Protein AF-A0A3D6BG57-F1 (afdb_monomer)

pLDDT: mean 80.95, std 12.32, range [47.97, 94.0]

Structure (mmCIF, N/CA/C/O backbone):
data_AF-A0A3D6BG57-F1
#
_entry.id   AF-A0A3D6BG57-F1
#
loop_
_atom_site.group_PDB
_atom_site.id
_atom_site.type_symbol
_atom_site.label_atom_id
_atom_site.label_alt_id
_atom_site.label_comp_id
_atom_site.label_asym_id
_atom_site.label_entity_id
_atom_site.label_seq_id
_atom_site.pdbx_PDB_ins_code
_atom_site.Cartn_x
_atom_site.Cartn_y
_atom_site.Cartn_z
_atom_site.occupancy
_atom_site.B_iso_or_equiv
_atom_site.auth_seq_id
_atom_site.auth_comp_id
_atom_site.auth_asym_id
_atom_site.auth_atom_id
_atom_site.pdbx_PDB_model_num
ATOM 1 N N . MET A 1 1 ? -6.287 -0.869 -6.729 1.00 63.03 1 MET A N 1
ATOM 2 C CA . MET A 1 1 ? -5.151 -1.763 -7.034 1.00 63.03 1 MET A CA 1
ATOM 3 C C . MET A 1 1 ? -4.691 -1.672 -8.483 1.00 63.03 1 MET A C 1
ATOM 5 O O . MET A 1 1 ? -3.617 -1.140 -8.697 1.00 63.03 1 MET A O 1
ATOM 9 N N . ARG A 1 2 ? -5.495 -2.061 -9.487 1.00 66.62 2 ARG A N 1
ATOM 10 C CA . ARG A 1 2 ? -5.117 -1.890 -10.910 1.00 66.62 2 ARG A CA 1
ATOM 11 C C . ARG A 1 2 ? -4.653 -0.471 -11.258 1.00 66.62 2 ARG A C 1
ATOM 13 O O . ARG A 1 2 ? -3.574 -0.314 -11.803 1.00 66.62 2 ARG A O 1
ATOM 20 N N . ALA A 1 3 ? -5.419 0.550 -10.866 1.00 70.44 3 ALA A N 1
ATOM 21 C CA . ALA A 1 3 ? -5.044 1.952 -11.083 1.00 70.44 3 ALA A CA 1
ATOM 22 C C . ALA A 1 3 ? -3.704 2.330 -10.423 1.00 70.44 3 ALA A C 1
ATOM 24 O O . ALA A 1 3 ? -2.953 3.116 -10.976 1.00 70.44 3 ALA A O 1
ATOM 25 N N . LEU A 1 4 ? -3.381 1.727 -9.276 1.00 66.75 4 LEU A N 1
ATOM 26 C CA . LEU A 1 4 ? -2.127 1.952 -8.560 1.00 66.75 4 LEU A CA 1
ATOM 27 C C . LEU A 1 4 ? -0.940 1.294 -9.281 1.00 66.75 4 LEU A C 1
ATOM 29 O O . LEU A 1 4 ? 0.120 1.900 -9.374 1.00 66.75 4 LEU A O 1
ATOM 33 N N . ILE A 1 5 ? -1.136 0.100 -9.851 1.00 69.31 5 ILE A N 1
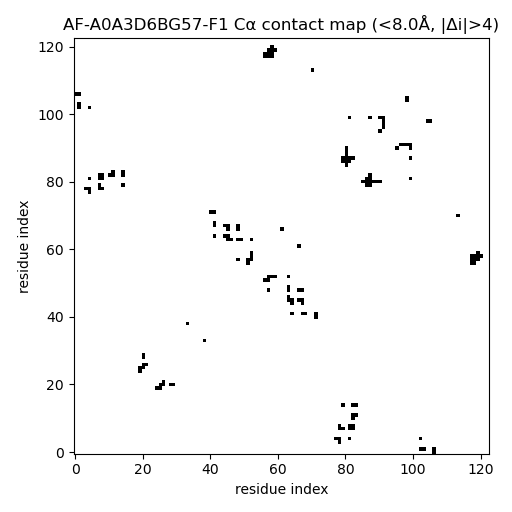ATOM 34 C CA . ILE A 1 5 ? -0.123 -0.604 -10.656 1.00 69.31 5 ILE A CA 1
ATOM 35 C C . ILE A 1 5 ? 0.113 0.114 -11.991 1.00 69.31 5 ILE A C 1
ATOM 37 O O . ILE A 1 5 ? 1.258 0.309 -12.387 1.00 69.31 5 ILE A O 1
ATOM 41 N N . VAL A 1 6 ? -0.955 0.548 -12.668 1.00 73.31 6 VAL A N 1
ATOM 42 C CA . VAL A 1 6 ? -0.861 1.349 -13.901 1.00 73.31 6 VAL A CA 1
ATOM 43 C C . VAL A 1 6 ? -0.122 2.657 -13.625 1.00 73.31 6 VAL A C 1
ATOM 45 O O . VAL A 1 6 ? 0.878 2.935 -14.278 1.00 73.31 6 VAL A O 1
ATOM 48 N N . HIS A 1 7 ? -0.526 3.389 -12.583 1.00 70.44 7 HIS A N 1
ATOM 49 C CA . HIS A 1 7 ? 0.137 4.627 -12.183 1.00 70.44 7 HIS A CA 1
ATOM 50 C C . HIS A 1 7 ? 1.616 4.403 -11.830 1.00 70.44 7 HIS A C 1
ATOM 52 O O . HIS A 1 7 ? 2.466 5.177 -12.254 1.00 70.44 7 HIS A O 1
ATOM 58 N N . ALA A 1 8 ? 1.963 3.320 -11.126 1.00 63.16 8 ALA A N 1
ATOM 59 C CA . ALA A 1 8 ? 3.361 2.991 -10.840 1.00 63.16 8 ALA A CA 1
ATOM 60 C C . ALA A 1 8 ? 4.182 2.787 -12.124 1.00 63.16 8 ALA A C 1
ATOM 62 O O . ALA A 1 8 ? 5.278 3.328 -12.253 1.00 63.16 8 ALA A O 1
ATOM 63 N N . ARG A 1 9 ? 3.638 2.053 -13.102 1.00 68.25 9 ARG A N 1
ATOM 64 C CA . ARG A 1 9 ? 4.302 1.813 -14.395 1.00 68.25 9 ARG A CA 1
ATOM 65 C C . ARG A 1 9 ? 4.497 3.102 -15.197 1.00 68.25 9 ARG A C 1
ATOM 67 O O . ARG A 1 9 ? 5.530 3.256 -15.848 1.00 68.25 9 ARG A O 1
ATOM 74 N N . GLU A 1 10 ? 3.523 4.007 -15.139 1.00 67.25 10 GLU A N 1
ATOM 75 C CA . GLU A 1 10 ? 3.518 5.283 -15.864 1.00 67.25 10 GLU A CA 1
ATOM 76 C C . GLU A 1 10 ? 4.390 6.359 -15.191 1.00 67.25 10 GLU A C 1
ATOM 78 O O . GLU A 1 10 ? 4.990 7.184 -15.879 1.00 67.25 10 GLU A O 1
ATOM 83 N N . HIS A 1 11 ? 4.532 6.325 -13.862 1.00 60.62 11 HIS A N 1
ATOM 84 C CA . HIS A 1 11 ? 5.219 7.350 -13.069 1.00 60.62 11 HIS A CA 1
ATOM 85 C C . HIS A 1 11 ? 6.494 6.831 -12.391 1.00 60.62 11 HIS A C 1
ATOM 87 O O . HIS A 1 11 ? 6.701 6.996 -11.187 1.00 60.62 11 HIS A O 1
ATOM 93 N N . LYS A 1 12 ? 7.416 6.272 -13.188 1.00 58.41 12 LYS A N 1
ATOM 94 C CA . LYS A 1 12 ? 8.756 5.843 -12.726 1.00 58.41 12 LYS A CA 1
ATOM 95 C C . LYS A 1 12 ? 9.557 6.954 -12.020 1.00 58.41 12 LYS A C 1
ATOM 97 O O . LYS A 1 12 ? 10.465 6.662 -11.245 1.00 58.41 12 LYS A O 1
ATOM 102 N N . SER A 1 13 ? 9.222 8.224 -12.267 1.00 51.66 13 SER A N 1
ATOM 103 C CA . SER A 1 13 ? 9.865 9.409 -11.686 1.00 51.66 13 SER A CA 1
ATOM 104 C C . SER A 1 13 ? 9.629 9.588 -10.181 1.00 51.66 13 SER A C 1
ATOM 106 O O . SER A 1 13 ? 10.488 10.167 -9.517 1.00 51.66 13 SER A O 1
ATOM 108 N N . HIS A 1 14 ? 8.539 9.057 -9.610 1.00 54.84 14 HIS A N 1
ATOM 109 C CA . HIS A 1 14 ? 8.327 9.107 -8.157 1.00 54.84 14 HIS A CA 1
ATOM 110 C C . HIS A 1 14 ? 9.403 8.313 -7.399 1.00 54.84 14 HIS A C 1
ATOM 112 O O . HIS A 1 14 ? 9.847 8.735 -6.336 1.00 54.84 14 HIS A O 1
ATOM 118 N N . ASN A 1 15 ? 9.933 7.236 -7.981 1.00 54.38 15 ASN A N 1
ATOM 119 C CA . ASN A 1 15 ? 10.975 6.434 -7.338 1.00 54.38 15 ASN A CA 1
ATOM 120 C C . ASN A 1 15 ? 12.333 7.119 -7.266 1.00 54.38 15 ASN A C 1
ATOM 122 O O . ASN A 1 15 ? 13.047 6.971 -6.275 1.00 54.38 15 ASN A O 1
ATOM 1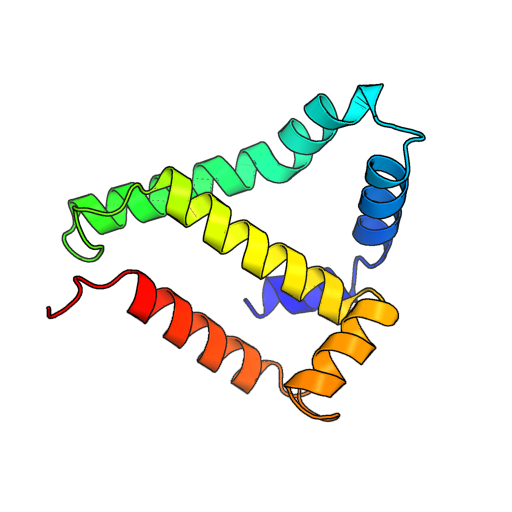26 N N . ALA A 1 16 ? 12.699 7.853 -8.320 1.00 57.53 16 ALA A N 1
ATOM 127 C CA . ALA A 1 16 ? 13.921 8.648 -8.323 1.00 57.53 16 ALA A CA 1
ATOM 128 C C . ALA A 1 16 ? 13.869 9.689 -7.195 1.00 57.53 16 ALA A C 1
ATOM 130 O O . ALA A 1 16 ? 14.837 9.834 -6.456 1.00 57.53 16 ALA A O 1
ATOM 131 N N . MET A 1 17 ? 12.698 10.300 -6.980 1.00 61.84 17 MET A N 1
ATOM 132 C CA . MET A 1 17 ? 12.458 11.240 -5.888 1.00 61.84 17 MET A CA 1
ATOM 133 C C . MET A 1 17 ? 12.612 10.583 -4.505 1.00 61.84 17 MET A C 1
ATOM 135 O O . MET A 1 17 ? 13.342 11.112 -3.671 1.00 61.84 17 MET A O 1
ATOM 139 N N . TYR A 1 18 ? 12.016 9.410 -4.248 1.00 59.91 18 TYR A N 1
ATOM 140 C CA . TYR A 1 18 ? 12.226 8.707 -2.969 1.00 59.91 18 TYR A CA 1
ATOM 141 C C . TYR A 1 18 ? 13.691 8.310 -2.752 1.00 59.91 18 TYR A C 1
ATOM 143 O O . TYR A 1 18 ? 14.199 8.469 -1.641 1.00 59.91 18 TYR A O 1
ATOM 151 N N . ASN A 1 19 ? 14.397 7.850 -3.791 1.00 59.84 19 ASN A N 1
ATOM 152 C CA . ASN A 1 19 ? 15.828 7.538 -3.711 1.00 59.84 19 ASN A CA 1
ATOM 153 C C . ASN A 1 19 ? 16.681 8.793 -3.449 1.00 59.84 19 ASN A C 1
ATOM 155 O O . ASN A 1 19 ? 17.623 8.738 -2.662 1.00 59.84 19 ASN A O 1
ATOM 159 N N . GLU A 1 20 ? 16.348 9.948 -4.025 1.00 60.66 20 GLU A N 1
ATOM 160 C CA . GLU A 1 20 ? 17.022 11.225 -3.740 1.00 60.66 20 GLU A CA 1
ATOM 161 C C . GLU A 1 20 ? 16.736 11.750 -2.319 1.00 60.66 20 GLU A C 1
ATOM 163 O O . GLU A 1 20 ? 17.627 12.285 -1.652 1.00 60.66 20 GLU A O 1
ATOM 168 N N . ILE A 1 21 ? 15.518 11.550 -1.806 1.00 58.72 21 ILE A N 1
ATOM 169 C CA . ILE A 1 21 ? 15.144 11.914 -0.430 1.00 58.72 21 ILE A CA 1
ATOM 170 C C . ILE A 1 21 ? 15.872 11.021 0.587 1.00 58.72 21 ILE A C 1
ATOM 172 O O . ILE A 1 21 ? 16.441 11.524 1.562 1.00 58.72 21 ILE A O 1
ATOM 176 N N . THR A 1 22 ? 15.894 9.706 0.350 1.00 58.88 22 THR A N 1
ATOM 177 C CA . THR A 1 22 ? 16.462 8.698 1.266 1.00 58.88 22 THR A CA 1
ATOM 178 C C . THR A 1 22 ? 17.988 8.588 1.202 1.00 58.88 22 THR A C 1
ATOM 180 O O . THR A 1 22 ? 18.611 8.316 2.228 1.00 58.88 22 THR A O 1
ATOM 183 N N . SER A 1 23 ? 18.617 8.884 0.057 1.00 62.06 23 SER A N 1
ATOM 184 C CA . SER A 1 23 ? 20.087 8.881 -0.112 1.00 62.06 23 SER A CA 1
ATOM 185 C C . SER A 1 23 ? 20.813 10.013 0.627 1.00 62.06 23 SER A C 1
ATOM 187 O O . SER A 1 23 ? 22.040 10.028 0.702 1.00 62.06 23 SER A O 1
ATOM 189 N N . GLY A 1 24 ? 20.074 10.940 1.242 1.00 57.59 24 GLY A N 1
ATOM 190 C CA . GLY A 1 24 ? 20.620 11.921 2.174 1.00 57.59 24 GLY A CA 1
ATOM 191 C C . GLY A 1 24 ? 20.670 13.358 1.658 1.00 57.59 24 GLY A C 1
ATOM 192 O O . GLY A 1 24 ? 20.724 14.272 2.481 1.00 57.59 24 GLY A O 1
ATOM 193 N N . GLY A 1 25 ? 20.581 13.573 0.340 1.00 60.12 25 GLY A N 1
ATOM 194 C CA . GLY A 1 25 ? 20.643 14.902 -0.285 1.00 60.12 25 GLY A CA 1
ATOM 195 C C . GLY A 1 25 ? 19.486 15.832 0.104 1.00 60.12 25 GLY A C 1
ATOM 196 O O . GLY A 1 25 ? 19.664 17.047 0.170 1.00 60.12 25 GLY A O 1
ATOM 197 N N . CYS A 1 26 ? 18.328 15.261 0.459 1.00 58.69 26 CYS A N 1
ATOM 198 C CA . CYS A 1 26 ? 17.110 15.999 0.809 1.00 58.69 26 CYS A CA 1
ATOM 199 C C . CYS A 1 26 ? 16.554 15.702 2.218 1.00 58.69 26 CYS A C 1
ATOM 201 O O . CYS A 1 26 ? 15.383 15.973 2.475 1.00 58.69 26 CYS A O 1
ATOM 203 N N . LYS A 1 27 ? 17.371 15.233 3.181 1.00 66.31 27 LYS A N 1
ATOM 204 C CA . LYS A 1 27 ? 16.915 14.963 4.573 1.00 66.31 27 LYS A CA 1
ATOM 205 C C . LYS A 1 27 ? 16.165 16.132 5.219 1.00 66.31 27 LYS A C 1
ATOM 207 O O . LYS A 1 27 ? 15.206 15.910 5.950 1.00 66.31 27 LYS A O 1
ATOM 212 N N . LYS A 1 28 ? 16.575 17.373 4.927 1.00 73.81 28 LYS A N 1
ATOM 213 C CA . LYS A 1 28 ? 15.918 18.596 5.426 1.00 73.81 28 LYS A CA 1
ATOM 214 C C . LYS A 1 28 ? 14.470 18.767 4.945 1.00 73.81 28 LYS A C 1
ATOM 216 O O . LYS A 1 28 ? 13.698 19.421 5.631 1.00 73.81 28 LYS A O 1
ATOM 221 N N . TYR A 1 29 ? 14.109 18.169 3.809 1.00 72.69 29 TYR A N 1
ATOM 222 C CA . TYR A 1 29 ? 12.772 18.244 3.214 1.00 72.69 29 TYR A CA 1
ATOM 223 C C . TYR A 1 29 ? 11.941 16.981 3.454 1.00 72.69 29 TYR A C 1
ATOM 225 O O . TYR A 1 29 ? 10.764 16.961 3.118 1.00 72.69 29 TYR A O 1
ATOM 233 N N . ALA A 1 30 ? 12.512 15.936 4.064 1.00 75.12 30 ALA A N 1
ATOM 234 C CA . ALA A 1 30 ? 11.837 14.652 4.243 1.00 75.12 30 ALA A CA 1
ATOM 235 C C . ALA A 1 30 ? 10.480 14.786 4.957 1.00 75.12 30 ALA A C 1
ATOM 237 O O . ALA A 1 30 ? 9.505 14.171 4.541 1.00 75.12 30 ALA A O 1
ATOM 238 N N . ALA A 1 31 ? 10.393 15.627 5.993 1.00 76.88 31 ALA A N 1
ATOM 239 C CA . ALA A 1 31 ? 9.150 15.837 6.737 1.00 76.88 31 ALA A CA 1
ATOM 240 C C . ALA A 1 31 ? 8.077 16.603 5.940 1.00 76.88 31 ALA A C 1
ATOM 242 O O . ALA A 1 31 ? 6.885 16.362 6.128 1.00 76.88 31 ALA A O 1
ATOM 243 N N . GLU A 1 32 ? 8.487 17.542 5.088 1.00 80.81 32 GLU A N 1
ATOM 244 C CA . GLU A 1 32 ? 7.583 18.312 4.228 1.00 80.81 32 GLU A CA 1
ATOM 245 C C . GLU A 1 32 ? 7.065 17.432 3.090 1.00 80.81 32 GLU A C 1
ATOM 247 O O . GLU A 1 32 ? 5.858 17.278 2.932 1.00 80.81 32 GLU A O 1
ATOM 252 N N . LEU A 1 33 ? 7.976 16.743 2.402 1.00 75.19 33 LEU A N 1
ATOM 253 C CA . LEU A 1 33 ? 7.659 15.847 1.294 1.00 75.19 33 LEU A CA 1
ATOM 254 C C . LEU A 1 33 ? 6.777 14.679 1.747 1.00 75.19 33 LEU A C 1
ATOM 256 O O . LEU A 1 33 ? 5.747 14.424 1.132 1.00 75.19 33 LEU A O 1
ATOM 260 N N . ALA A 1 34 ? 7.096 14.027 2.871 1.00 81.75 34 ALA A N 1
ATOM 261 C CA . ALA A 1 34 ? 6.242 12.968 3.415 1.00 81.75 34 ALA A CA 1
ATOM 262 C C . ALA A 1 34 ? 4.830 13.478 3.746 1.00 81.75 34 ALA A C 1
ATOM 264 O O . ALA A 1 34 ? 3.846 12.776 3.538 1.00 81.75 34 ALA A O 1
ATOM 265 N N . ARG A 1 35 ? 4.702 14.717 4.235 1.00 82.44 35 ARG A N 1
ATOM 266 C CA . ARG A 1 35 ? 3.394 15.311 4.531 1.00 82.44 35 ARG A CA 1
ATOM 267 C C . ARG A 1 35 ? 2.598 15.600 3.262 1.00 82.44 35 ARG A C 1
ATOM 269 O O . ARG A 1 35 ? 1.391 15.367 3.256 1.00 82.44 35 ARG A O 1
ATOM 276 N N . GLU A 1 36 ? 3.239 16.129 2.227 1.00 79.25 36 GLU A N 1
ATOM 277 C CA . GLU A 1 36 ? 2.572 16.441 0.961 1.00 79.25 36 GLU A CA 1
ATOM 278 C C . GLU A 1 36 ? 2.145 15.185 0.204 1.00 79.25 36 GLU A C 1
ATOM 280 O O . GLU A 1 36 ? 1.035 15.143 -0.331 1.00 79.25 36 GLU A O 1
ATOM 285 N N . ILE A 1 37 ? 3.002 14.163 0.198 1.00 74.56 37 ILE A N 1
ATOM 286 C CA . ILE A 1 37 ? 2.784 12.934 -0.562 1.00 74.56 37 ILE A CA 1
ATOM 287 C C . ILE A 1 37 ? 1.841 11.993 0.199 1.00 74.56 37 ILE A C 1
ATOM 289 O O . ILE A 1 37 ? 0.786 11.631 -0.323 1.00 74.56 37 ILE A O 1
ATOM 293 N N . GLU A 1 38 ? 2.153 11.682 1.462 1.00 83.75 38 GLU A N 1
ATOM 294 C CA . GLU A 1 38 ? 1.439 10.648 2.229 1.00 83.75 38 GLU A CA 1
ATOM 295 C C . GLU A 1 38 ? 0.294 11.198 3.081 1.00 83.75 38 GLU A C 1
ATOM 297 O O . GLU A 1 38 ? -0.586 10.462 3.526 1.00 83.75 38 GLU A O 1
ATOM 302 N N . GLY A 1 39 ? 0.254 12.509 3.337 1.00 83.12 39 GLY A N 1
ATOM 303 C CA . GLY A 1 39 ? -0.733 13.087 4.253 1.00 83.12 39 GLY A CA 1
ATOM 304 C C . GLY A 1 39 ? -2.181 12.857 3.808 1.00 83.12 39 GLY A C 1
ATOM 305 O O . GLY A 1 39 ? -3.073 12.676 4.643 1.00 83.12 39 GLY A O 1
ATOM 306 N N . ARG A 1 40 ? -2.429 12.830 2.491 1.00 83.06 40 ARG A N 1
ATOM 307 C CA . ARG A 1 40 ? -3.762 12.559 1.931 1.00 83.06 40 ARG A CA 1
ATOM 308 C C . ARG A 1 40 ? -4.136 11.080 2.030 1.00 83.06 40 ARG A C 1
ATOM 310 O O . ARG A 1 40 ? -5.240 10.783 2.485 1.00 83.06 40 ARG A 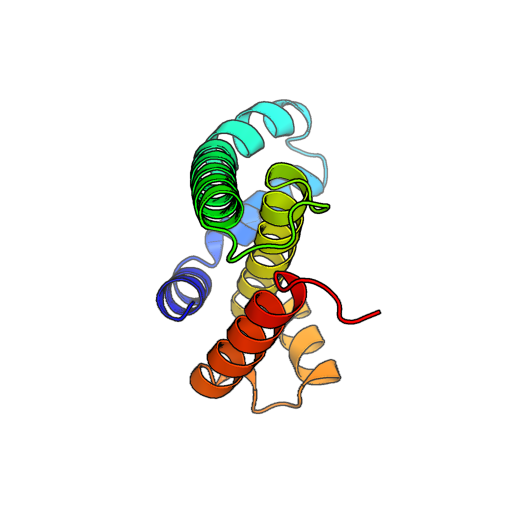O 1
ATOM 317 N N . THR A 1 41 ? -3.249 10.171 1.627 1.00 81.12 41 THR A N 1
ATOM 318 C CA . THR A 1 41 ? -3.491 8.717 1.662 1.00 81.12 41 THR A CA 1
ATOM 319 C C . THR A 1 41 ? -3.649 8.224 3.096 1.00 81.12 41 THR A C 1
ATOM 321 O O . THR A 1 41 ? -4.634 7.546 3.393 1.00 81.12 41 THR A O 1
ATOM 324 N N . ALA A 1 42 ? -2.795 8.681 4.017 1.00 87.50 42 ALA A N 1
ATOM 325 C CA . ALA A 1 42 ? -2.877 8.356 5.439 1.00 87.50 42 ALA A CA 1
ATOM 326 C C . ALA A 1 42 ? -4.246 8.710 6.042 1.00 87.50 42 ALA A C 1
ATOM 328 O O . ALA A 1 42 ? -4.836 7.908 6.775 1.00 87.50 42 ALA A O 1
ATOM 329 N N . ARG A 1 43 ? -4.788 9.891 5.708 1.00 87.50 43 ARG A N 1
ATOM 330 C CA . ARG A 1 43 ? -6.118 10.316 6.163 1.00 87.50 43 ARG A CA 1
ATOM 331 C C . ARG A 1 43 ? -7.223 9.435 5.584 1.00 87.50 43 ARG A C 1
ATOM 333 O O . ARG A 1 43 ? -8.052 8.939 6.341 1.00 87.50 43 ARG A O 1
ATOM 340 N N . VAL A 1 44 ? -7.220 9.229 4.267 1.00 88.25 44 VAL A N 1
ATOM 341 C CA . VAL A 1 44 ? -8.258 8.452 3.571 1.00 88.25 44 VAL A CA 1
ATOM 342 C C . VAL A 1 44 ? -8.302 7.008 4.074 1.00 88.25 44 VAL A C 1
ATOM 344 O O . VAL A 1 44 ? -9.380 6.501 4.381 1.00 88.25 44 VAL A O 1
ATOM 347 N N . TYR A 1 45 ? -7.149 6.346 4.196 1.00 88.38 45 TYR A N 1
ATOM 348 C CA . TYR A 1 45 ? -7.087 4.961 4.666 1.00 88.38 45 TYR A CA 1
ATOM 349 C C . TYR A 1 45 ? -7.523 4.833 6.126 1.00 88.38 45 TYR A C 1
ATOM 351 O O . TYR A 1 45 ? -8.309 3.941 6.445 1.00 88.38 45 TYR A O 1
ATOM 359 N N . SER A 1 46 ? -7.083 5.749 6.993 1.00 89.62 46 SER A N 1
ATOM 360 C CA . SER A 1 46 ? -7.466 5.731 8.409 1.00 89.62 46 SER A CA 1
ATOM 361 C C . SER A 1 46 ? -8.971 5.944 8.596 1.00 89.62 46 SER A C 1
ATOM 363 O O . SER A 1 46 ? -9.598 5.204 9.347 1.00 89.62 46 SER A O 1
ATOM 365 N N . GLU A 1 47 ? -9.576 6.910 7.892 1.00 91.50 47 GLU A N 1
ATOM 366 C CA . GLU A 1 47 ? -11.025 7.166 7.954 1.00 91.50 47 GLU A CA 1
ATOM 367 C C . GLU A 1 47 ? -11.836 5.971 7.422 1.00 91.50 47 GLU A C 1
ATOM 369 O O . GLU A 1 47 ? -12.846 5.587 8.015 1.00 91.50 47 GLU A O 1
ATOM 374 N N . LEU A 1 48 ? -11.386 5.340 6.333 1.00 89.38 48 LEU A N 1
ATOM 375 C CA . LEU A 1 48 ? -12.041 4.156 5.774 1.00 89.38 48 LEU A CA 1
ATOM 376 C C . LEU A 1 48 ? -12.025 2.984 6.761 1.00 89.38 48 LEU A C 1
ATOM 378 O O . LEU A 1 48 ? -13.050 2.328 6.955 1.00 89.38 48 LEU A O 1
ATOM 382 N N . LEU A 1 49 ? -10.878 2.730 7.392 1.00 90.50 49 LEU A N 1
ATOM 383 C CA . LEU A 1 49 ? -10.720 1.653 8.366 1.00 90.50 49 LEU A CA 1
ATOM 384 C C . LEU A 1 49 ? -11.489 1.929 9.660 1.00 90.50 49 LEU A C 1
ATOM 386 O O . LEU A 1 49 ? -12.099 1.010 10.201 1.00 90.50 49 LEU A O 1
ATOM 390 N N . GLU A 1 50 ? -11.535 3.180 10.117 1.00 92.44 50 GLU A N 1
ATOM 391 C CA . GLU A 1 50 ? -12.341 3.584 11.273 1.00 92.44 50 GLU A CA 1
ATOM 392 C C . GLU A 1 50 ? -13.834 3.341 11.018 1.00 92.44 50 GLU A C 1
ATOM 394 O O . GLU A 1 50 ? -14.511 2.718 11.835 1.00 92.44 50 GLU A O 1
ATOM 399 N N . ASN A 1 51 ? -14.338 3.739 9.845 1.00 91.00 51 ASN A N 1
ATOM 400 C CA . ASN A 1 51 ? -15.726 3.490 9.453 1.00 91.00 51 ASN A CA 1
ATOM 401 C C . ASN A 1 51 ? -16.033 1.988 9.358 1.00 91.00 51 ASN A C 1
ATOM 403 O O . ASN A 1 51 ? -17.074 1.526 9.828 1.00 91.00 51 ASN A O 1
ATOM 407 N N . ALA A 1 52 ? -15.120 1.207 8.777 1.00 87.31 52 ALA A N 1
ATOM 408 C CA . ALA A 1 52 ? -15.266 -0.240 8.656 1.00 87.31 52 ALA A CA 1
ATOM 409 C C . ALA A 1 52 ? -15.241 -0.945 10.028 1.00 87.31 52 ALA A C 1
ATOM 411 O O . ALA A 1 52 ? -15.992 -1.903 10.247 1.00 87.31 52 ALA A O 1
ATOM 412 N N . ARG A 1 53 ? -14.434 -0.442 10.968 1.00 89.31 53 ARG A N 1
ATOM 413 C CA . ARG A 1 53 ? -14.393 -0.885 12.367 1.00 89.31 53 ARG A CA 1
ATOM 414 C C . ARG A 1 53 ? -15.685 -0.545 13.102 1.00 89.31 53 ARG A C 1
ATOM 416 O O . ARG A 1 53 ? -16.271 -1.427 13.721 1.00 89.31 53 ARG A O 1
ATOM 423 N N . ALA A 1 54 ? -16.179 0.687 12.969 1.00 89.19 54 ALA A N 1
ATOM 424 C CA . ALA A 1 54 ? -17.457 1.113 13.543 1.00 89.19 54 ALA A CA 1
ATOM 425 C C . ALA A 1 54 ? -18.647 0.295 13.004 1.00 89.19 54 ALA A C 1
ATOM 427 O O . ALA A 1 54 ? -19.599 0.029 13.734 1.00 89.19 54 ALA A O 1
ATOM 428 N N . ALA A 1 55 ? -18.568 -0.165 11.752 1.00 89.44 55 ALA A N 1
ATOM 429 C CA . ALA A 1 55 ? -19.547 -1.059 11.135 1.00 89.44 55 ALA A CA 1
ATOM 430 C C . ALA A 1 55 ? -19.386 -2.548 11.523 1.00 89.44 55 ALA A C 1
ATOM 432 O O . ALA A 1 55 ? -20.133 -3.389 11.025 1.00 89.44 55 ALA A O 1
ATOM 433 N N . GLY A 1 56 ? -18.411 -2.901 12.371 1.00 86.88 56 GLY A N 1
ATOM 434 C CA . GLY A 1 56 ? -18.170 -4.278 12.819 1.00 86.88 56 GLY A CA 1
ATOM 435 C C . GLY A 1 56 ? -17.546 -5.197 11.762 1.00 86.88 56 GLY A C 1
ATOM 436 O O . GLY A 1 56 ? -17.603 -6.417 11.894 1.00 86.88 56 GLY A O 1
ATOM 437 N N . THR A 1 57 ? -16.972 -4.631 10.696 1.00 85.12 57 THR A N 1
ATOM 438 C CA . THR A 1 57 ? -16.346 -5.399 9.600 1.00 85.12 57 THR A CA 1
ATOM 439 C C . THR A 1 57 ? -14.831 -5.550 9.745 1.00 85.12 57 THR A C 1
ATOM 441 O O . THR A 1 57 ? -14.242 -6.412 9.092 1.00 85.12 57 THR A O 1
ATOM 444 N N . VAL A 1 58 ? -14.220 -4.740 10.614 1.00 86.31 58 VAL A N 1
ATOM 445 C CA . VAL A 1 58 ? -12.808 -4.812 11.015 1.00 86.31 58 VAL A CA 1
ATOM 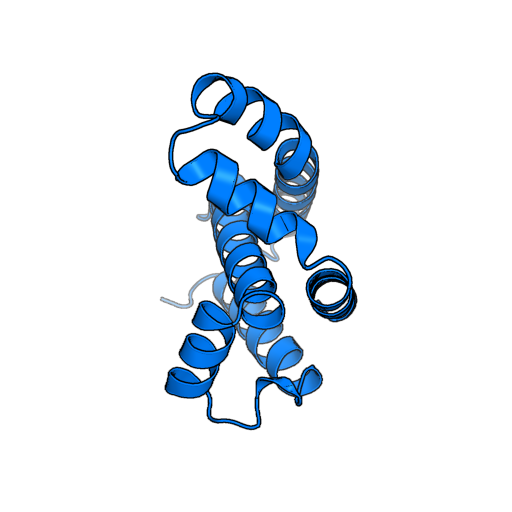446 C C . VAL A 1 58 ? -12.737 -5.181 12.493 1.00 86.31 58 VAL A C 1
ATOM 448 O O . VAL A 1 58 ? -13.590 -4.755 13.273 1.00 86.31 58 VAL A O 1
ATOM 451 N N . ASP A 1 59 ? -11.732 -5.968 12.869 1.00 87.06 59 ASP A N 1
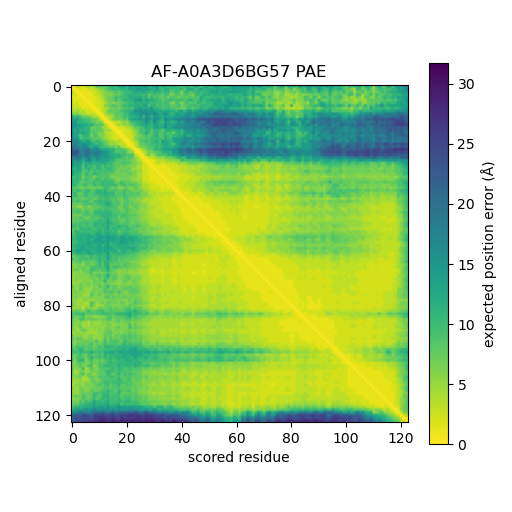ATOM 452 C CA . ASP A 1 59 ? -11.473 -6.332 14.263 1.00 87.06 59 ASP A CA 1
ATOM 453 C C . ASP A 1 59 ? -11.367 -5.078 15.165 1.00 87.06 59 ASP A C 1
ATOM 455 O O . ASP A 1 59 ? -10.548 -4.192 14.893 1.00 87.06 59 ASP A O 1
ATOM 459 N N . PRO A 1 60 ? -12.179 -4.973 16.237 1.00 87.12 60 PRO A N 1
ATOM 460 C CA . PRO A 1 60 ? -12.166 -3.812 17.124 1.00 87.12 60 PRO A CA 1
ATOM 461 C C . PRO A 1 60 ? -10.854 -3.648 17.907 1.00 87.12 60 PRO A C 1
ATOM 463 O O . PRO A 1 60 ? -10.580 -2.545 18.382 1.00 87.12 60 PRO A O 1
ATOM 466 N N . GLY A 1 61 ? -10.053 -4.711 18.043 1.00 89.19 61 GLY A N 1
ATOM 467 C CA . GLY A 1 61 ? -8.740 -4.693 18.687 1.00 89.19 61 GLY A CA 1
ATOM 468 C C . GLY A 1 61 ? -7.622 -4.108 17.821 1.00 89.19 61 GLY A C 1
ATOM 469 O O . GLY A 1 61 ? -6.530 -3.866 18.332 1.00 89.19 61 GLY A O 1
ATOM 470 N N . LEU A 1 62 ? -7.869 -3.861 16.531 1.00 88.69 62 LEU A N 1
ATOM 471 C CA . LEU A 1 62 ? -6.893 -3.242 15.638 1.00 88.69 62 LEU A CA 1
ATOM 472 C C . LEU A 1 62 ? -7.000 -1.711 15.677 1.00 88.69 62 LEU A C 1
ATOM 474 O O . LEU A 1 62 ? -8.096 -1.150 15.681 1.00 88.69 62 LEU A O 1
ATOM 478 N N . ASP A 1 63 ? -5.849 -1.033 15.658 1.00 90.50 63 ASP A N 1
ATOM 479 C CA . ASP A 1 63 ? -5.764 0.423 15.496 1.00 90.50 63 ASP A CA 1
ATOM 480 C C . ASP A 1 63 ? -5.836 0.787 13.998 1.00 90.50 63 ASP A C 1
ATOM 482 O O . ASP A 1 63 ? -4.929 0.424 13.235 1.00 90.50 63 ASP A O 1
ATOM 486 N N . PRO A 1 64 ? -6.870 1.526 13.549 1.00 89.50 64 PRO A N 1
ATOM 487 C CA . PRO A 1 64 ? -7.034 1.899 12.145 1.00 89.50 64 PRO A CA 1
ATOM 488 C C . PRO A 1 64 ? -5.873 2.699 11.552 1.00 89.50 64 PRO A C 1
ATOM 490 O O . PRO A 1 64 ? -5.600 2.561 10.362 1.00 89.50 64 PRO A O 1
ATOM 493 N N . LYS A 1 65 ? -5.158 3.500 12.352 1.00 91.00 65 LYS A N 1
ATOM 494 C CA . LYS A 1 65 ? -4.007 4.280 11.869 1.00 91.00 65 LYS A CA 1
ATOM 495 C C . LYS A 1 65 ? -2.793 3.397 11.618 1.00 91.00 65 LYS A C 1
ATOM 497 O O . LYS A 1 65 ? -2.109 3.578 10.614 1.00 91.00 65 LYS A O 1
ATOM 502 N N . LEU A 1 66 ? -2.535 2.434 12.505 1.00 91.50 66 LEU A N 1
ATOM 503 C CA . LEU A 1 66 ? -1.443 1.475 12.313 1.00 91.50 66 LEU A CA 1
ATOM 504 C C . LEU A 1 66 ? -1.712 0.589 11.096 1.00 91.50 66 LEU A C 1
ATOM 506 O O . LEU A 1 66 ? -0.831 0.394 10.266 1.00 91.50 66 LEU A O 1
ATOM 510 N N . LEU A 1 67 ? -2.952 0.122 10.938 1.00 89.44 67 LEU A N 1
ATOM 511 C CA . LEU A 1 67 ? -3.358 -0.638 9.758 1.00 89.44 67 LEU A CA 1
ATOM 512 C C . LEU A 1 67 ? -3.259 0.172 8.463 1.00 89.44 67 LEU A C 1
ATOM 514 O O . LEU A 1 67 ? -2.822 -0.368 7.449 1.00 89.44 67 LEU A O 1
ATOM 518 N N . ALA A 1 68 ? -3.654 1.448 8.487 1.00 90.69 68 ALA A N 1
ATOM 519 C CA . ALA A 1 68 ? -3.511 2.341 7.342 1.00 90.69 68 ALA A CA 1
ATOM 520 C C . ALA A 1 68 ? -2.044 2.464 6.915 1.00 90.69 68 ALA A C 1
ATOM 522 O O . ALA A 1 68 ? -1.755 2.360 5.728 1.00 90.69 68 ALA A O 1
ATOM 523 N N . PHE A 1 69 ? -1.136 2.626 7.881 1.00 91.69 69 PHE A N 1
ATOM 524 C CA . PHE A 1 69 ? 0.301 2.685 7.629 1.00 91.69 69 PHE A CA 1
ATOM 525 C C . PHE A 1 69 ? 0.839 1.374 7.041 1.00 91.69 69 PHE A C 1
ATOM 527 O O . PHE A 1 69 ? 1.484 1.396 6.001 1.00 91.69 69 PHE A O 1
ATOM 534 N N . PHE A 1 70 ? 0.505 0.218 7.623 1.00 92.31 70 PHE A N 1
ATOM 535 C CA . PHE A 1 70 ? 0.955 -1.070 7.081 1.00 92.31 70 PHE A CA 1
ATOM 536 C C . PHE A 1 70 ? 0.433 -1.321 5.667 1.00 92.31 70 PHE A C 1
ATOM 538 O O . PHE A 1 70 ? 1.148 -1.850 4.821 1.00 92.31 70 PHE A O 1
ATOM 545 N N . LEU A 1 71 ? -0.821 -0.953 5.398 1.00 89.25 71 LEU A N 1
ATOM 546 C CA . LEU A 1 71 ? -1.398 -1.083 4.068 1.00 89.25 71 LEU A CA 1
ATOM 547 C C . LEU A 1 71 ? -0.669 -0.188 3.055 1.00 89.25 71 LEU A C 1
ATOM 549 O O . LEU A 1 71 ? -0.416 -0.624 1.931 1.00 89.25 71 LEU A O 1
ATOM 553 N N . ASP A 1 72 ? -0.326 1.032 3.462 1.00 89.12 72 ASP A N 1
ATOM 554 C CA . ASP A 1 72 ? 0.428 1.981 2.650 1.00 89.12 72 ASP A CA 1
ATOM 555 C C . ASP A 1 72 ? 1.847 1.479 2.347 1.00 89.12 72 ASP A C 1
ATOM 557 O O . ASP A 1 72 ? 2.215 1.408 1.177 1.00 89.12 72 ASP A O 1
ATOM 561 N N . ASP A 1 73 ? 2.580 0.978 3.348 1.00 90.62 73 ASP A N 1
ATOM 562 C CA . ASP A 1 73 ? 3.903 0.358 3.168 1.00 90.62 73 ASP A CA 1
ATOM 563 C C . ASP A 1 73 ? 3.866 -0.761 2.117 1.00 90.62 73 ASP A C 1
ATOM 565 O O . ASP A 1 73 ? 4.735 -0.877 1.246 1.00 90.62 73 ASP A O 1
ATOM 569 N N . MET A 1 74 ? 2.830 -1.601 2.170 1.00 91.38 74 MET A N 1
ATOM 570 C CA . MET A 1 74 ? 2.667 -2.679 1.204 1.00 91.38 74 MET A CA 1
ATOM 571 C C . MET A 1 74 ? 2.363 -2.158 -0.207 1.00 91.38 74 MET A C 1
ATOM 573 O O . MET A 1 74 ? 2.886 -2.700 -1.186 1.00 91.38 74 MET A O 1
ATOM 577 N N . PHE A 1 75 ? 1.529 -1.121 -0.332 1.00 87.56 75 PHE A N 1
ATOM 578 C CA . PHE A 1 75 ? 1.256 -0.486 -1.619 1.00 87.56 75 PHE A CA 1
ATOM 579 C C . PHE A 1 75 ? 2.498 0.182 -2.193 1.00 87.56 75 PHE A C 1
ATOM 581 O O . PHE A 1 75 ? 2.797 -0.036 -3.366 1.00 87.56 75 PHE A O 1
ATOM 588 N N . MET A 1 76 ? 3.240 0.920 -1.374 1.00 85.94 76 MET A N 1
ATOM 589 C CA . MET A 1 76 ? 4.475 1.590 -1.755 1.00 85.94 76 MET A CA 1
ATOM 590 C C . MET A 1 76 ? 5.504 0.581 -2.276 1.00 85.94 76 MET A C 1
ATOM 592 O O . MET A 1 76 ? 6.037 0.734 -3.377 1.00 85.94 76 MET A O 1
ATOM 596 N N . MET A 1 77 ? 5.719 -0.525 -1.558 1.00 88.38 77 MET A N 1
ATOM 597 C CA . MET A 1 77 ? 6.630 -1.579 -2.011 1.00 88.38 77 MET A CA 1
ATOM 598 C C . MET A 1 77 ? 6.182 -2.244 -3.313 1.00 88.38 77 MET A C 1
ATOM 600 O O . MET A 1 77 ? 7.021 -2.609 -4.145 1.00 88.38 77 MET A O 1
ATOM 604 N N . LEU A 1 78 ? 4.875 -2.391 -3.529 1.00 89.44 78 LEU A N 1
ATOM 605 C CA . LEU A 1 78 ? 4.376 -2.908 -4.795 1.00 89.44 78 LEU A CA 1
ATOM 606 C C . LEU A 1 78 ? 4.568 -1.900 -5.935 1.00 89.44 78 LEU A C 1
ATOM 608 O O . LEU A 1 78 ? 4.993 -2.295 -7.018 1.00 89.44 78 LEU A O 1
ATOM 612 N N . GLN A 1 79 ? 4.322 -0.609 -5.696 1.00 84.75 79 GLN A N 1
ATOM 613 C CA . GLN A 1 79 ? 4.599 0.447 -6.673 1.00 84.75 79 GLN A CA 1
ATOM 614 C C . GLN A 1 79 ? 6.071 0.419 -7.085 1.00 84.75 79 GLN A C 1
ATOM 616 O O . GLN A 1 79 ? 6.354 0.369 -8.283 1.00 84.75 79 GLN A O 1
ATOM 621 N N . PHE A 1 80 ? 6.994 0.335 -6.119 1.00 85.31 80 PHE A N 1
ATOM 622 C CA . PHE A 1 80 ? 8.426 0.188 -6.387 1.00 85.31 80 PHE A CA 1
ATOM 623 C C . PHE A 1 80 ? 8.737 -1.054 -7.224 1.00 85.31 80 PHE A C 1
ATOM 625 O O . PHE A 1 80 ? 9.505 -0.969 -8.182 1.00 85.31 80 PHE A O 1
ATOM 632 N N . SER A 1 81 ? 8.094 -2.184 -6.926 1.00 89.62 81 SER A N 1
ATOM 633 C CA . SER A 1 81 ? 8.288 -3.443 -7.662 1.00 89.62 81 SER A CA 1
ATOM 634 C C . SER A 1 81 ? 7.875 -3.358 -9.135 1.00 89.62 81 SER A C 1
ATOM 636 O O . SER A 1 81 ? 8.417 -4.085 -9.961 1.00 89.62 81 SER A O 1
ATOM 638 N N . TYR A 1 82 ? 6.968 -2.445 -9.492 1.00 87.56 82 TYR A N 1
ATOM 639 C CA . TYR A 1 82 ? 6.543 -2.224 -10.879 1.00 87.56 82 TYR A CA 1
ATOM 640 C C . TYR A 1 82 ? 7.291 -1.103 -11.607 1.00 87.56 82 TYR A C 1
ATOM 642 O O . TYR A 1 82 ? 7.061 -0.895 -12.799 1.00 87.56 82 TYR A O 1
ATOM 650 N N . SER A 1 83 ? 8.158 -0.362 -10.918 1.00 80.94 83 SER A N 1
ATOM 651 C CA . SER A 1 83 ? 8.741 0.868 -11.466 1.00 80.94 83 SER A CA 1
ATOM 652 C C . SER A 1 83 ? 10.241 1.049 -11.216 1.00 80.94 83 SER A C 1
ATOM 654 O O . SER A 1 83 ? 10.829 1.994 -11.739 1.00 80.94 83 SER A O 1
ATOM 656 N N . CYS A 1 84 ? 10.884 0.145 -10.474 1.00 83.19 84 CYS A N 1
ATOM 657 C CA . CYS A 1 84 ? 12.329 0.097 -10.254 1.00 83.19 84 CYS A CA 1
ATOM 658 C C . CYS A 1 84 ? 12.882 -1.287 -10.618 1.00 83.19 84 CYS A C 1
ATOM 660 O O . CYS A 1 84 ? 12.393 -2.287 -10.099 1.00 83.19 84 CYS A O 1
ATOM 662 N N . ASP A 1 85 ? 13.938 -1.341 -11.437 1.00 85.88 85 ASP A N 1
ATOM 663 C CA . ASP A 1 85 ? 14.520 -2.599 -11.932 1.00 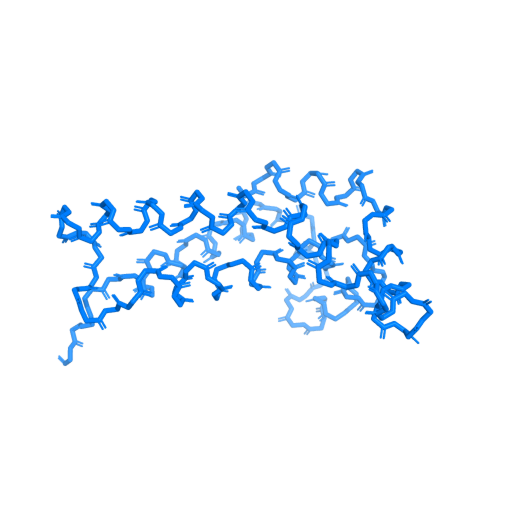85.88 85 ASP A CA 1
ATOM 664 C C . ASP A 1 85 ? 14.950 -3.535 -10.797 1.00 85.88 85 ASP A C 1
ATOM 666 O O . ASP A 1 85 ? 14.613 -4.714 -10.806 1.00 85.88 85 ASP A O 1
ATOM 670 N N . TYR A 1 86 ? 15.614 -3.007 -9.762 1.00 87.94 86 TYR A N 1
ATOM 671 C CA . TYR A 1 86 ? 16.011 -3.815 -8.606 1.00 87.94 86 TYR A CA 1
ATOM 672 C C . TYR A 1 86 ? 14.805 -4.473 -7.921 1.00 87.94 86 TYR A C 1
ATOM 674 O O . TYR A 1 86 ? 14.827 -5.666 -7.618 1.00 87.94 86 TYR A O 1
ATOM 682 N N . TYR A 1 87 ? 13.736 -3.708 -7.677 1.00 89.62 87 TYR A N 1
ATOM 683 C CA . TYR A 1 87 ? 12.547 -4.236 -7.012 1.00 89.62 87 TYR A CA 1
ATOM 684 C C . TYR A 1 87 ? 11.710 -5.134 -7.933 1.00 89.62 87 TYR A C 1
ATOM 686 O O . TYR A 1 87 ? 11.079 -6.068 -7.439 1.00 89.62 87 TYR A O 1
ATOM 694 N N . ALA A 1 88 ? 11.756 -4.917 -9.249 1.00 89.25 88 ALA A N 1
ATOM 695 C CA . ALA A 1 88 ? 11.175 -5.820 -10.235 1.00 89.25 88 ALA A CA 1
ATOM 696 C C . ALA A 1 88 ? 11.887 -7.181 -10.224 1.00 89.25 88 ALA A C 1
ATOM 698 O O . ALA A 1 88 ? 11.227 -8.212 -10.103 1.00 89.25 88 ALA A O 1
ATOM 699 N N . GLU A 1 89 ? 13.223 -7.203 -10.245 1.00 91.94 89 GLU A N 1
ATOM 700 C CA . GLU A 1 89 ? 14.000 -8.443 -10.108 1.00 91.94 89 GLU A CA 1
ATOM 701 C C . GLU A 1 89 ? 13.750 -9.116 -8.752 1.00 91.94 89 GLU A C 1
ATOM 703 O O . GLU A 1 89 ? 13.517 -10.323 -8.684 1.00 91.94 89 GLU A O 1
ATOM 708 N N . ARG A 1 90 ? 13.681 -8.335 -7.664 1.00 94.00 90 ARG A N 1
ATOM 709 C CA . ARG A 1 90 ? 13.296 -8.856 -6.345 1.00 94.00 90 ARG A CA 1
ATOM 710 C C . ARG A 1 90 ? 11.928 -9.537 -6.390 1.00 94.00 90 ARG A C 1
ATOM 712 O O . ARG A 1 90 ? 11.783 -10.617 -5.831 1.00 94.00 90 ARG A O 1
ATOM 719 N N . MET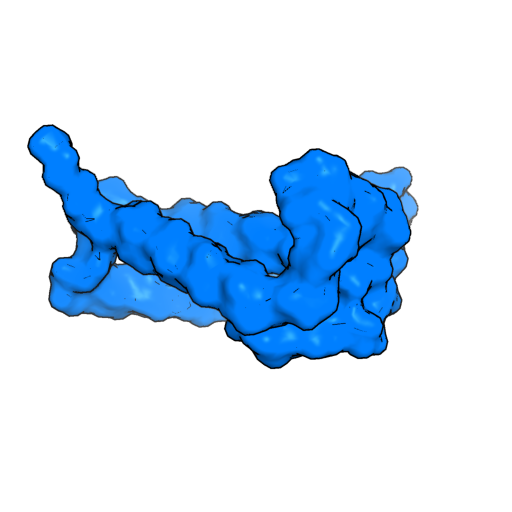 A 1 91 ? 10.929 -8.936 -7.032 1.00 93.50 91 MET A N 1
ATOM 720 C CA . MET A 1 91 ? 9.594 -9.527 -7.162 1.00 93.50 91 MET A CA 1
ATOM 721 C C . MET A 1 91 ? 9.635 -10.863 -7.917 1.00 93.50 91 MET A C 1
ATOM 723 O O . MET A 1 91 ? 9.018 -11.826 -7.460 1.00 93.50 91 MET A O 1
ATOM 727 N N . LYS A 1 92 ? 10.413 -10.961 -9.003 1.00 93.06 92 LYS A N 1
ATOM 728 C CA . LYS A 1 92 ? 10.579 -12.211 -9.767 1.00 93.06 92 LYS A CA 1
ATOM 729 C C . LYS A 1 92 ? 11.159 -13.344 -8.921 1.00 93.06 92 LYS A C 1
ATOM 731 O O . LYS A 1 92 ? 10.686 -14.472 -9.020 1.00 93.06 92 LYS A O 1
ATOM 736 N N . ILE A 1 93 ? 12.112 -13.048 -8.032 1.00 94.00 93 ILE A N 1
ATOM 737 C CA . ILE A 1 93 ? 12.692 -14.047 -7.114 1.00 94.00 93 ILE A CA 1
ATOM 738 C C . ILE A 1 93 ? 11.614 -14.691 -6.228 1.00 94.00 93 ILE A C 1
ATOM 740 O O . ILE A 1 93 ? 11.640 -15.900 -6.008 1.00 94.00 93 ILE A O 1
ATOM 744 N N . PHE A 1 94 ? 10.665 -13.903 -5.713 1.00 93.25 94 PHE A N 1
ATOM 745 C CA . PHE A 1 94 ? 9.629 -14.410 -4.803 1.00 93.25 94 PHE A CA 1
ATOM 746 C C . PHE A 1 94 ? 8.426 -15.022 -5.520 1.00 93.25 94 PHE A C 1
ATOM 748 O O . PHE A 1 94 ? 7.767 -15.902 -4.968 1.00 93.25 94 PHE A O 1
ATOM 755 N N . CYS A 1 95 ? 8.099 -14.527 -6.710 1.00 93.19 95 CYS A N 1
ATOM 756 C CA . CYS A 1 95 ? 6.805 -14.777 -7.336 1.00 93.19 95 CYS A CA 1
ATOM 757 C C . CYS A 1 95 ? 6.888 -15.455 -8.713 1.00 93.19 95 CYS A C 1
ATOM 759 O O . CYS A 1 95 ? 5.845 -15.793 -9.271 1.00 93.19 95 CYS A O 1
ATOM 761 N N . GLY A 1 96 ? 8.096 -15.676 -9.238 1.00 92.19 96 GLY A N 1
ATOM 762 C CA . GLY A 1 96 ? 8.336 -16.153 -10.600 1.00 92.19 96 GLY A CA 1
ATOM 763 C C . GLY A 1 96 ? 8.360 -15.018 -11.627 1.00 92.19 96 GLY A C 1
ATOM 764 O O . GLY A 1 96 ? 7.917 -13.902 -11.352 1.00 92.19 96 GLY A O 1
ATOM 765 N N . GLU A 1 97 ? 8.891 -15.302 -12.818 1.00 88.88 97 GLU A N 1
ATOM 766 C CA . GLU A 1 97 ? 9.128 -14.284 -13.853 1.00 88.88 97 GLU A CA 1
ATOM 767 C C . GLU A 1 97 ? 7.835 -13.655 -14.397 1.00 88.88 97 GLU A C 1
ATOM 769 O O . GLU A 1 97 ? 7.790 -12.444 -14.610 1.00 88.88 97 GLU A O 1
ATOM 774 N N . ASP A 1 98 ? 6.762 -14.440 -14.518 1.00 88.19 98 ASP A N 1
ATOM 775 C CA . ASP A 1 98 ? 5.525 -14.023 -15.193 1.00 88.19 98 ASP A CA 1
ATOM 776 C C . ASP A 1 98 ? 4.572 -13.188 -14.315 1.00 88.19 98 ASP A C 1
ATOM 778 O O . ASP A 1 98 ? 3.592 -12.623 -14.809 1.00 88.19 98 ASP A O 1
ATOM 782 N N . ILE A 1 99 ? 4.811 -13.086 -12.996 1.00 87.56 99 ILE A N 1
ATOM 783 C CA . ILE A 1 99 ? 3.847 -12.422 -12.095 1.00 87.56 99 ILE A CA 1
ATOM 784 C C . ILE A 1 99 ? 3.696 -10.929 -12.394 1.00 87.56 99 ILE A C 1
ATOM 786 O O . ILE A 1 99 ? 2.679 -10.316 -12.064 1.00 87.56 99 ILE A O 1
ATOM 790 N N . ALA A 1 100 ? 4.737 -10.319 -12.966 1.00 81.31 100 ALA A N 1
ATOM 791 C CA . ALA A 1 100 ? 4.726 -8.902 -13.273 1.00 81.31 100 ALA A CA 1
ATOM 792 C C . ALA A 1 100 ? 3.619 -8.587 -14.287 1.00 81.31 100 ALA A C 1
ATOM 794 O O . ALA A 1 100 ? 2.988 -7.535 -14.190 1.00 81.31 100 ALA A O 1
ATOM 795 N N . ASP A 1 101 ? 3.329 -9.512 -15.200 1.00 85.81 101 ASP A N 1
ATOM 796 C CA . ASP A 1 101 ? 2.321 -9.333 -16.239 1.00 85.81 101 ASP A CA 1
ATOM 797 C C . ASP A 1 101 ? 0.924 -9.767 -15.772 1.00 85.81 101 ASP A C 1
ATOM 799 O O . ASP A 1 101 ? -0.074 -9.153 -16.161 1.00 85.81 101 ASP A O 1
ATOM 803 N N . ASP A 1 102 ? 0.838 -10.713 -14.831 1.00 90.19 102 ASP A N 1
ATOM 804 C CA . ASP A 1 102 ? -0.417 -11.157 -14.210 1.00 90.19 102 ASP A CA 1
ATOM 805 C C . ASP A 1 102 ? -0.902 -10.203 -13.095 1.00 90.19 102 ASP A C 1
ATOM 807 O O . ASP A 1 102 ? -0.958 -10.501 -11.895 1.00 90.19 102 ASP A O 1
ATOM 811 N N . THR A 1 103 ? -1.277 -8.996 -13.524 1.00 85.19 103 THR A N 1
ATOM 812 C CA . THR A 1 103 ? -1.796 -7.921 -12.658 1.00 85.19 103 THR A CA 1
ATOM 813 C C . THR A 1 103 ? -3.075 -8.334 -11.919 1.00 85.19 103 THR A C 1
ATOM 815 O O . THR A 1 103 ? -3.368 -7.833 -10.824 1.00 85.19 103 THR A O 1
ATOM 818 N N . ASP A 1 104 ? -3.842 -9.246 -12.511 1.00 89.25 104 ASP A N 1
ATOM 819 C CA . ASP A 1 104 ? -5.131 -9.712 -12.013 1.00 89.25 104 ASP A CA 1
ATOM 820 C C . ASP A 1 104 ? -4.924 -10.603 -10.799 1.00 89.25 104 ASP A C 1
ATOM 822 O O . ASP A 1 104 ? -5.455 -10.307 -9.725 1.00 89.25 104 ASP A O 1
ATOM 826 N N . LYS A 1 105 ? -4.064 -11.615 -10.937 1.00 91.19 105 LYS A N 1
ATOM 827 C CA . LYS A 1 105 ? -3.674 -12.494 -9.839 1.00 91.19 105 LYS A CA 1
ATOM 828 C C . LYS A 1 105 ? -2.987 -11.728 -8.719 1.00 91.19 105 LYS A C 1
ATOM 830 O O . LYS A 1 105 ? -3.338 -11.923 -7.555 1.00 91.19 105 LYS A O 1
ATOM 835 N N . MET A 1 106 ? -2.074 -10.807 -9.047 1.00 91.31 106 MET A N 1
ATOM 836 C CA . MET A 1 106 ? -1.433 -9.945 -8.046 1.00 91.31 106 MET A CA 1
ATOM 837 C C . MET A 1 106 ? -2.480 -9.159 -7.243 1.00 91.31 106 MET A C 1
ATOM 839 O O . MET A 1 106 ? -2.460 -9.141 -6.010 1.00 91.31 106 MET A O 1
ATOM 843 N N . THR A 1 107 ? -3.436 -8.542 -7.945 1.00 88.56 107 THR A N 1
ATOM 844 C CA . THR A 1 107 ? -4.521 -7.778 -7.323 1.00 88.56 107 THR A CA 1
ATOM 845 C C . THR A 1 107 ? -5.397 -8.664 -6.444 1.00 88.56 107 THR A C 1
ATOM 847 O O . THR A 1 107 ? -5.698 -8.290 -5.310 1.00 88.56 107 THR A O 1
ATOM 850 N N . GLU A 1 108 ? -5.819 -9.825 -6.940 1.00 92.00 108 GLU A N 1
ATOM 851 C CA . GLU A 1 108 ? -6.698 -10.733 -6.208 1.00 92.00 108 GLU A CA 1
ATOM 852 C C . GLU A 1 108 ? -6.035 -11.246 -4.925 1.00 92.00 108 GLU A C 1
ATOM 854 O O . GLU A 1 108 ? -6.619 -11.135 -3.840 1.00 92.00 108 GLU A O 1
ATOM 859 N N . CYS A 1 109 ? -4.801 -11.748 -5.029 1.00 92.69 109 CYS A N 1
ATOM 860 C CA . CYS A 1 109 ? -4.036 -12.254 -3.894 1.00 92.69 109 CYS A CA 1
ATOM 861 C C . CYS A 1 109 ? -3.845 -11.174 -2.826 1.00 92.69 109 CYS A C 1
ATOM 863 O O . CYS A 1 109 ? -4.133 -11.419 -1.651 1.00 92.69 109 CYS A O 1
ATOM 865 N N . PHE A 1 110 ? -3.437 -9.968 -3.230 1.00 91.75 110 PHE A N 1
ATOM 866 C CA . PHE A 1 110 ? -3.241 -8.855 -2.306 1.00 91.75 110 PHE A CA 1
ATOM 867 C C . PHE A 1 110 ? -4.538 -8.454 -1.599 1.00 91.75 110 PHE A C 1
ATOM 869 O O . PHE A 1 110 ? -4.586 -8.348 -0.373 1.00 91.75 110 PHE A O 1
ATOM 876 N N . MET A 1 111 ? -5.623 -8.273 -2.356 1.00 89.88 111 MET A N 1
ATOM 877 C CA . MET A 1 111 ? -6.910 -7.875 -1.785 1.00 89.88 111 MET A CA 1
ATOM 878 C C . MET A 1 111 ? -7.456 -8.941 -0.835 1.00 89.88 111 MET A C 1
ATOM 880 O O . MET A 1 111 ? -8.060 -8.602 0.182 1.00 89.88 111 MET A O 1
ATOM 884 N N . ARG A 1 112 ? -7.253 -10.227 -1.138 1.00 92.19 112 ARG A N 1
ATOM 885 C CA . ARG A 1 112 ? -7.654 -11.326 -0.254 1.00 92.19 112 ARG A CA 1
ATOM 886 C C . ARG A 1 112 ? -6.813 -11.362 1.020 1.00 92.19 112 ARG A C 1
ATOM 888 O O . ARG A 1 112 ? -7.384 -11.560 2.092 1.00 92.19 112 ARG A O 1
ATOM 895 N N . PHE A 1 113 ? -5.503 -11.139 0.914 1.00 91.81 113 PHE A N 1
ATOM 896 C CA . PHE A 1 113 ? -4.606 -11.010 2.061 1.00 91.81 113 PHE A CA 1
ATOM 897 C C . PHE A 1 113 ? -5.046 -9.863 2.978 1.00 91.81 113 PHE A C 1
ATOM 899 O O . PHE A 1 113 ? -5.372 -10.109 4.139 1.00 91.81 113 PHE A O 1
ATOM 906 N N . ALA A 1 114 ? -5.177 -8.648 2.435 1.00 88.62 114 ALA A N 1
ATOM 907 C CA . ALA A 1 114 ? -5.585 -7.469 3.195 1.00 88.62 114 ALA A CA 1
ATOM 908 C C . ALA A 1 114 ? -6.957 -7.672 3.858 1.00 88.62 114 ALA A C 1
ATOM 910 O O . ALA A 1 114 ? -7.105 -7.480 5.059 1.00 88.62 114 ALA A O 1
ATOM 911 N N . LYS A 1 115 ? -7.958 -8.165 3.112 1.00 87.12 115 LYS A N 1
ATOM 912 C CA . LYS A 1 115 ? -9.293 -8.451 3.668 1.00 87.12 115 LYS A CA 1
ATOM 913 C C . LYS A 1 115 ? -9.266 -9.455 4.813 1.00 87.12 115 LYS A C 1
ATOM 915 O O . LYS A 1 115 ? -10.106 -9.361 5.697 1.00 87.12 115 LYS A O 1
ATOM 920 N N . ASN A 1 116 ? -8.386 -10.450 4.774 1.00 88.75 116 ASN A N 1
ATOM 921 C CA . ASN A 1 116 ? -8.303 -11.443 5.839 1.00 88.75 116 ASN A CA 1
ATOM 922 C C . ASN A 1 116 ? -7.552 -10.915 7.061 1.00 88.75 116 ASN A C 1
ATOM 924 O O . ASN A 1 116 ? -7.973 -11.217 8.169 1.00 88.75 116 ASN A O 1
ATOM 928 N N . ALA A 1 117 ? -6.516 -10.096 6.866 1.00 87.12 117 ALA A N 1
ATOM 929 C CA . ALA A 1 117 ? -5.799 -9.435 7.957 1.00 87.12 117 ALA A CA 1
ATOM 930 C C . ALA A 1 117 ? -6.690 -8.466 8.759 1.00 87.12 117 ALA A C 1
ATOM 932 O O . ALA A 1 117 ? -6.434 -8.223 9.931 1.00 87.12 117 ALA A O 1
ATOM 933 N N . LEU A 1 118 ? -7.746 -7.936 8.134 1.00 84.19 118 LEU A N 1
ATOM 934 C CA . LEU A 1 118 ? -8.709 -7.032 8.768 1.00 84.19 118 LEU A CA 1
ATOM 935 C C . LEU A 1 118 ? -9.804 -7.743 9.578 1.00 84.19 118 LEU A C 1
ATOM 937 O O . LEU A 1 118 ? -10.505 -7.093 10.353 1.00 84.19 118 LEU A O 1
ATOM 941 N N . LYS A 1 119 ? -10.007 -9.049 9.378 1.00 81.06 119 LYS A N 1
ATOM 942 C CA . LYS A 1 119 ? -11.086 -9.787 10.045 1.00 81.06 119 LYS A CA 1
ATOM 943 C C . LYS A 1 119 ? -10.717 -10.096 11.487 1.00 81.06 119 LYS A C 1
ATOM 945 O O . LYS A 1 119 ? -9.558 -10.354 11.786 1.00 81.06 119 LYS A O 1
ATOM 950 N N . ILE A 1 120 ? -11.749 -10.185 12.326 1.00 67.62 120 ILE A N 1
ATOM 951 C CA . ILE A 1 120 ? -11.646 -10.722 13.685 1.00 67.62 120 ILE A CA 1
ATOM 952 C C . ILE A 1 120 ? -10.964 -12.087 13.605 1.00 67.62 120 ILE A C 1
ATOM 954 O O . ILE A 1 120 ? -11.486 -13.012 12.967 1.00 67.62 120 ILE A O 1
ATOM 958 N N . GLY A 1 121 ? -9.790 -12.197 14.225 1.00 60.22 121 GLY A N 1
ATOM 959 C CA . GLY A 1 121 ? -9.100 -13.470 14.348 1.00 60.22 121 GLY A CA 1
ATOM 960 C C . GLY A 1 121 ? -10.015 -14.452 15.073 1.00 60.22 121 GLY A C 1
ATOM 961 O O . GLY A 1 121 ? -10.421 -14.207 16.207 1.00 60.22 121 GLY A O 1
ATOM 962 N N . ARG A 1 122 ? -10.366 -15.569 14.428 1.00 53.59 122 ARG A N 1
ATOM 963 C CA . ARG A 1 122 ? -10.834 -16.734 15.185 1.00 53.59 122 ARG A CA 1
ATOM 964 C C . ARG A 1 122 ? -9.600 -17.274 15.899 1.00 53.59 122 ARG A C 1
ATOM 966 O O . ARG A 1 122 ? -8.791 -17.940 15.258 1.00 53.59 122 ARG A O 1
ATOM 973 N N . GLY A 1 123 ? -9.418 -16.855 17.152 1.00 47.97 123 GLY A N 1
ATOM 974 C CA . GLY A 1 123 ? -8.491 -17.506 18.078 1.00 47.97 123 GLY A CA 1
ATOM 975 C C . GLY A 1 123 ? -8.808 -18.985 18.234 1.00 47.97 123 GLY A C 1
ATOM 976 O O . GLY A 1 123 ? -9.972 -19.373 17.966 1.00 47.97 123 GLY A O 1
#

Foldse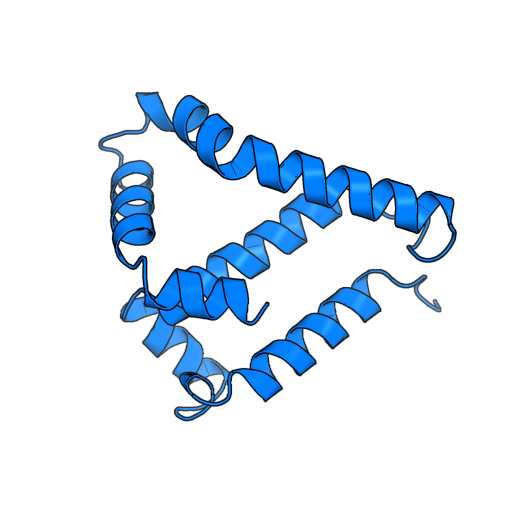ek 3Di:
DVVLLVCLLVCLVVVVVVCCCVVPVNVVCVVVVCCVPCVVQLVVQLVVLVVCVVVVQFAVPDRSSVLSVVLVVVSVLSSCCNRPPVNVVVCCVVPNNCVSVVPVVVVVVSVVVSSVNRGDDPD

Radius of gyration: 16.19 Å; Cα contacts (8 Å, |Δi|>4): 86; chains: 1; bounding box: 40×36×35 Å

Nearest PDB structures (foldseek):
  6ho6-assembly1_A  TM=6.413E-01  e=8.335E-01  Mycobacterium tuberculosis CDC1551
  4dw6-assembly1_A  TM=4.839E-01  e=7.076E-01  Mycobacterium tuberculosis
  2f07-assembly1_B  TM=7.082E-01  e=3.442E+00  Bacillus subtilis subsp. subtilis str. 168
  5nz1-assembly2_C  TM=5.086E-01  e=2.107E+00  Mycobacterium tuberculosis H37Rv

Sequence (123 aa):
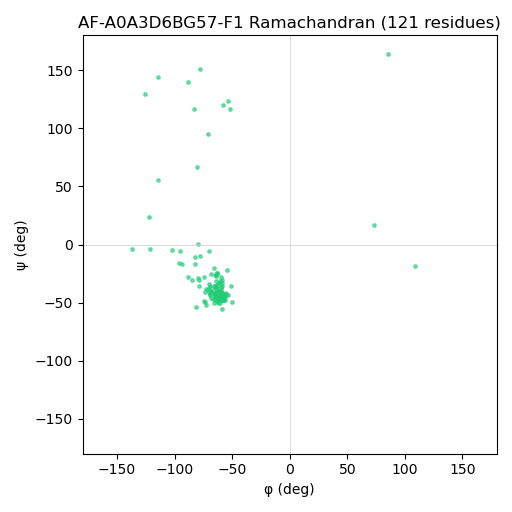MRALIVHAREHKSHNAMYNEITSGGCKKYAAELAREIEGRTARVYSELLENARAAGTVDPGLDPKLLAFFLDDMFMMLQFSYSCDYYAERMKIFCGEDIADDTDKMTECFMRFAKNALKIGRG

Secondary structure (DSSP, 8-state):
-HHHHHHHHH-THHHHHHHHHHTSTTGGGHHHHHHHHHHHHHHHHHHHHHHHHHTTSS-TTS-HHHHHHHHHHHHHHHHHHHH-HHHHHHHHHHH-GGGGT-HHHHHHHHHHHHHHHTSPP--

Mean predicted aligned error: 7.27 Å

Solvent-accessible surface area (backbone atoms only — not comparable to full-atom values): 6734 Å² total; per-residue (Å²): 101,70,68,53,53,52,48,19,55,73,45,43,65,59,54,56,50,52,51,46,36,70,74,55,86,31,56,92,45,44,71,57,51,48,45,70,65,43,48,60,56,51,50,54,40,21,52,52,39,45,53,36,29,78,70,68,65,26,32,81,89,59,57,34,60,61,52,27,49,55,53,47,54,54,48,51,53,49,30,40,30,57,42,35,71,71,39,32,55,52,46,28,77,78,63,42,79,65,47,79,76,40,56,63,60,53,42,52,54,50,53,52,51,53,58,55,74,38,37,65,77,84,122